Protein AF-J3AVZ6-F1 (afdb_monomer)

Solvent-accessible surface area (backbone atoms only — not comparable to full-atom values): 3556 Å² total; per-residue (Å²): 115,98,77,70,77,76,83,60,87,94,50,94,75,89,77,50,32,71,59,48,45,74,71,34,93,58,42,67,57,50,53,50,54,46,45,73,77,37,72,85,44,81,90,52,52,74,68,54,22,64,42,70,76,102

Mean predicted aligned error: 2.9 Å

Secondary structure (DSSP, 8-state):
-TT-----TTS-----HHHHHHH-TTHHHHHHHHHHH-TT-TT--HHHHHHHT-

Nearest PDB structures (foldseek):
  4p8c-assembly1_A  TM=8.221E-01  e=6.907E-01  Mycobacterium tuberculosis H37Rv
  4p8p-assembly1_A  TM=8.202E-01  e=1.330E+00  Mycobacterium tuberculosis H37Rv
  4p8n-assembly1_A  TM=8.213E-01  e=1.330E+00  Mycobacterium tuberculosis H37Rv
  4p8y-assembly1_A  TM=8.208E-01  e=1.420E+00  Mycobacterium tuberculosis H37Rv
  5oel-assembly1_A  TM=8.194E-01  e=1.728E+00  Mycobacterium tuberculosis CDC1551

Radius of gyration: 11.79 Å; Cα contacts (8 Å, |Δi|>4): 25; chains: 1; bounding box: 22×21×32 Å

Structure (mmCIF, N/CA/C/O backbone):
data_AF-J3AVZ6-F1
#
_entry.id   AF-J3AVZ6-F1
#
loop_
_atom_site.group_PDB
_atom_site.id
_atom_site.type_symbol
_atom_site.label_atom_id
_atom_site.label_alt_id
_atom_site.label_comp_id
_atom_site.label_asym_id
_atom_site.label_entity_id
_atom_site.label_seq_id
_atom_site.pdbx_PDB_ins_code
_atom_site.Cartn_x
_atom_site.Cartn_y
_atom_site.Cartn_z
_atom_site.occupancy
_atom_site.B_iso_or_equiv
_atom_site.auth_seq_id
_atom_site.auth_comp_id
_atom_site.auth_asym_id
_atom_site.auth_atom_id
_atom_site.pdbx_PDB_model_num
ATOM 1 N N . ARG A 1 1 ? 11.140 -0.740 -16.723 1.00 61.09 1 ARG A N 1
ATOM 2 C CA . ARG A 1 1 ? 10.046 -1.714 -16.992 1.00 61.09 1 ARG A CA 1
ATOM 3 C C . A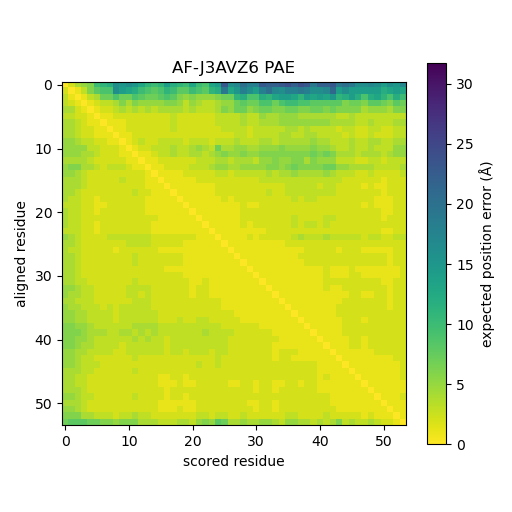RG A 1 1 ? 10.505 -2.955 -17.757 1.00 61.09 1 ARG A C 1
ATOM 5 O O . ARG A 1 1 ? 10.146 -4.034 -17.322 1.00 61.09 1 ARG A O 1
ATOM 12 N N . ARG A 1 2 ? 11.324 -2.830 -18.816 1.00 69.94 2 ARG A N 1
ATOM 13 C CA . ARG A 1 2 ? 11.791 -3.947 -19.673 1.00 69.94 2 ARG A CA 1
ATOM 14 C C . ARG A 1 2 ? 12.379 -5.172 -18.942 1.00 69.94 2 ARG A C 1
ATOM 16 O O . ARG A 1 2 ? 12.304 -6.263 -19.480 1.00 69.94 2 ARG A O 1
ATOM 23 N N . TYR A 1 3 ? 12.911 -4.997 -17.730 1.00 81.00 3 TYR A N 1
ATOM 24 C CA . TYR A 1 3 ? 13.566 -6.063 -16.954 1.00 81.00 3 TYR A CA 1
ATOM 25 C C . TYR A 1 3 ? 12.936 -6.324 -15.574 1.00 81.00 3 TYR A C 1
ATOM 27 O O . TYR A 1 3 ? 13.574 -6.920 -14.717 1.00 81.00 3 TYR A O 1
ATOM 35 N N . GLY A 1 4 ? 11.725 -5.819 -15.299 1.00 82.56 4 GLY A N 1
ATOM 36 C CA . GLY A 1 4 ? 11.043 -6.086 -14.018 1.00 82.56 4 GLY A CA 1
ATOM 37 C C . GLY A 1 4 ? 11.728 -5.520 -12.761 1.00 82.56 4 GLY A C 1
ATOM 38 O O . GLY A 1 4 ? 11.446 -5.969 -11.654 1.00 82.56 4 GLY A O 1
ATOM 39 N N . GLY A 1 5 ? 12.628 -4.542 -12.913 1.00 89.69 5 GLY A N 1
ATOM 40 C CA . GLY A 1 5 ? 13.333 -3.923 -11.789 1.00 89.69 5 GLY A CA 1
ATOM 41 C C . GLY A 1 5 ? 12.387 -3.289 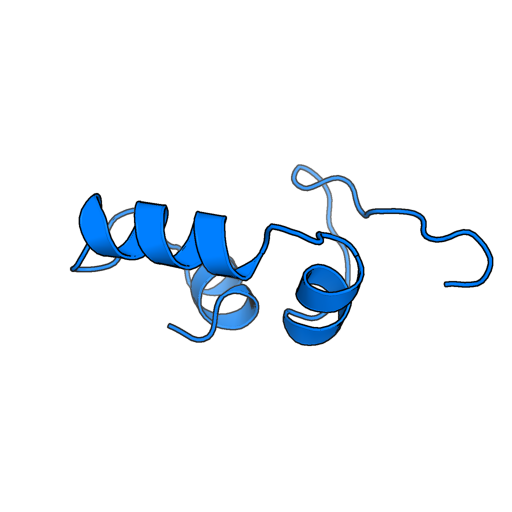-10.764 1.00 89.69 5 GLY A C 1
ATOM 42 O O . GLY A 1 5 ? 11.386 -2.667 -11.128 1.00 89.69 5 GLY A O 1
ATOM 43 N N . ARG A 1 6 ? 12.733 -3.436 -9.482 1.00 93.81 6 ARG A N 1
ATOM 44 C CA . ARG A 1 6 ? 11.979 -2.907 -8.341 1.00 93.81 6 ARG A CA 1
ATOM 45 C C . ARG A 1 6 ? 12.701 -1.695 -7.758 1.00 93.81 6 ARG A C 1
ATOM 47 O O . ARG A 1 6 ? 13.921 -1.763 -7.592 1.00 93.81 6 ARG A O 1
ATOM 54 N N . PRO A 1 7 ? 11.991 -0.597 -7.450 1.00 93.62 7 PRO A N 1
ATOM 55 C CA . PRO A 1 7 ?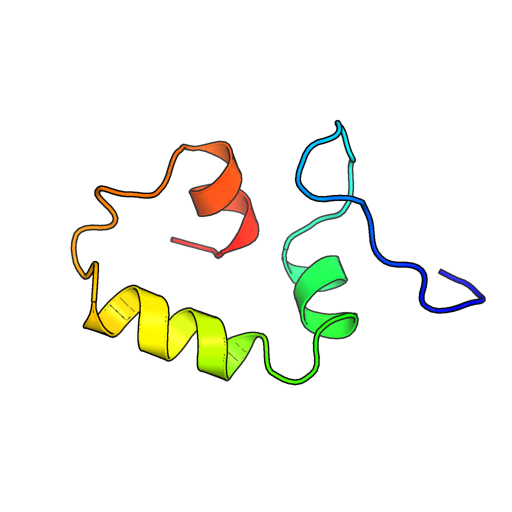 12.620 0.529 -6.783 1.00 93.62 7 PRO A CA 1
ATOM 56 C C . PRO A 1 7 ? 13.044 0.129 -5.367 1.00 93.62 7 PRO A C 1
ATOM 58 O O . PRO A 1 7 ? 12.428 -0.726 -4.728 1.00 93.62 7 PRO A O 1
ATOM 61 N N . HIS A 1 8 ? 14.099 0.767 -4.873 1.00 94.25 8 HIS A N 1
ATOM 62 C CA . HIS A 1 8 ? 14.520 0.609 -3.490 1.00 94.25 8 HIS A CA 1
ATOM 63 C C . HIS A 1 8 ? 13.609 1.444 -2.583 1.00 94.25 8 HIS A C 1
ATOM 65 O O . HIS A 1 8 ? 13.584 2.665 -2.709 1.00 94.25 8 HIS A O 1
ATOM 71 N N . TRP A 1 9 ? 12.917 0.808 -1.638 1.00 94.00 9 TRP A N 1
ATOM 72 C CA . TRP A 1 9 ? 11.947 1.470 -0.753 1.00 94.00 9 TRP A CA 1
ATOM 73 C C . TRP A 1 9 ? 12.528 2.621 0.079 1.00 94.00 9 TRP A C 1
ATOM 75 O O . TRP A 1 9 ? 11.851 3.610 0.322 1.00 94.00 9 TRP A O 1
ATOM 85 N N . GLY A 1 10 ? 13.795 2.518 0.488 1.00 93.94 10 GLY A N 1
ATOM 86 C CA . GLY A 1 10 ? 14.495 3.567 1.243 1.00 93.94 10 GLY A CA 1
ATOM 87 C C . GLY A 1 10 ? 15.061 4.724 0.404 1.00 93.94 10 GLY A C 1
ATOM 88 O O . GLY A 1 10 ? 15.890 5.471 0.910 1.00 93.94 10 GLY A O 1
ATOM 89 N N . LYS A 1 11 ? 14.707 4.845 -0.883 1.00 93.25 11 LYS A N 1
ATOM 90 C CA . LYS A 1 11 ? 15.138 5.947 -1.764 1.00 93.25 11 LYS A CA 1
ATOM 91 C C . LYS A 1 11 ? 13.940 6.543 -2.496 1.00 93.25 11 LYS A C 1
ATOM 93 O O . LYS A 1 11 ? 12.928 5.875 -2.685 1.00 93.25 11 LYS A O 1
ATOM 98 N N . LEU A 1 12 ? 14.085 7.789 -2.948 1.00 90.50 12 LEU A N 1
ATOM 99 C CA . LEU A 1 12 ? 13.068 8.441 -3.769 1.00 90.50 12 LEU A CA 1
ATOM 100 C C . LEU A 1 12 ? 12.838 7.658 -5.066 1.00 90.50 12 LEU A C 1
ATOM 102 O O . LEU A 1 12 ? 13.783 7.301 -5.773 1.00 90.50 12 LEU A O 1
ATOM 106 N N . HIS A 1 13 ? 11.568 7.422 -5.381 1.00 93.06 13 HIS A N 1
ATOM 107 C CA . HIS A 1 13 ? 11.136 6.834 -6.639 1.00 93.06 13 HIS A CA 1
ATOM 108 C C . HIS A 1 13 ? 9.752 7.355 -7.031 1.00 93.06 13 HIS A C 1
ATOM 110 O O . HIS A 1 13 ? 8.944 7.706 -6.179 1.00 93.06 13 HIS A O 1
ATOM 116 N N . SER A 1 14 ? 9.456 7.355 -8.330 1.00 90.12 14 SER A N 1
ATOM 117 C CA . SER A 1 14 ? 8.183 7.828 -8.899 1.00 90.12 14 SER A CA 1
ATOM 118 C C . SER A 1 14 ? 7.232 6.695 -9.310 1.00 90.12 14 SER A C 1
ATOM 120 O O . SER A 1 14 ? 6.279 6.913 -10.054 1.00 90.12 14 SER A O 1
ATOM 122 N N . VAL A 1 15 ? 7.504 5.467 -8.861 1.00 93.31 15 VAL A N 1
ATOM 123 C CA . VAL A 1 15 ? 6.694 4.283 -9.187 1.00 93.31 15 VAL A CA 1
ATOM 124 C C . VAL A 1 15 ? 5.364 4.310 -8.424 1.00 93.31 15 VAL A C 1
ATOM 126 O O . VAL A 1 15 ? 5.372 4.443 -7.202 1.00 93.31 15 VAL A O 1
ATOM 129 N N . SER A 1 16 ? 4.242 4.163 -9.135 1.00 94.00 16 SER A N 1
ATOM 130 C CA . SER A 1 16 ? 2.888 4.182 -8.563 1.00 94.00 16 SER A CA 1
ATOM 131 C C . SER A 1 16 ? 2.502 2.873 -7.863 1.00 94.00 16 SER A C 1
ATOM 133 O O . SER A 1 16 ? 3.120 1.828 -8.085 1.00 94.00 16 SER A O 1
ATOM 135 N N . GLY A 1 17 ? 1.430 2.912 -7.063 1.00 95.69 17 GLY A N 1
ATOM 136 C CA . GLY A 1 17 ? 0.853 1.732 -6.409 1.00 95.69 17 GLY A CA 1
ATOM 137 C C . GLY A 1 17 ? 0.532 0.598 -7.387 1.00 95.69 17 GLY A C 1
ATOM 138 O O . GLY A 1 17 ? 0.999 -0.521 -7.195 1.00 95.69 17 GLY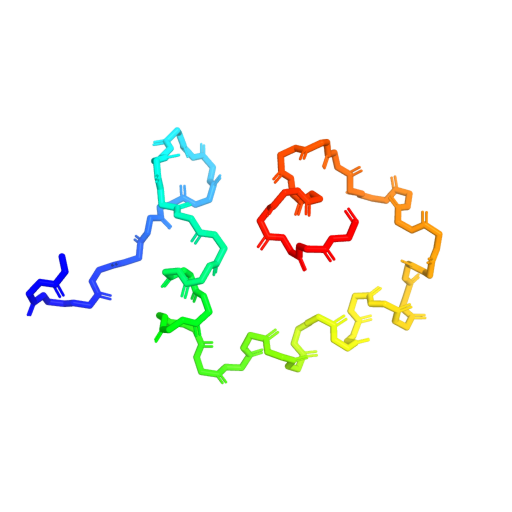 A O 1
ATOM 139 N N . ASP A 1 18 ? -0.149 0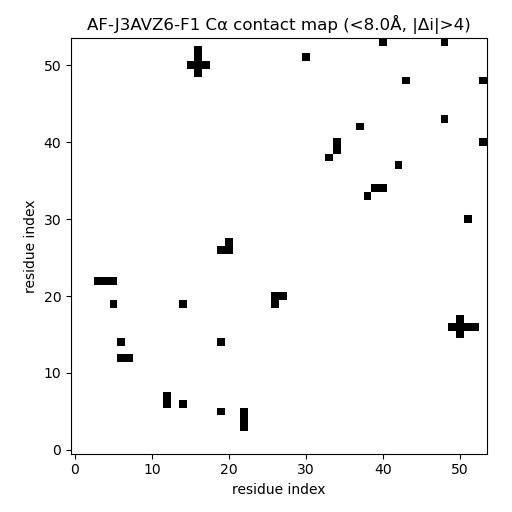.892 -8.498 1.00 95.31 18 ASP A N 1
ATOM 140 C CA . ASP A 1 18 ? -0.488 -0.109 -9.527 1.00 95.31 18 ASP A CA 1
ATOM 141 C C . ASP A 1 18 ? 0.751 -0.731 -10.179 1.00 95.31 18 ASP A C 1
ATOM 143 O O . ASP A 1 18 ? 0.803 -1.929 -10.470 1.00 95.31 18 ASP A O 1
ATOM 147 N N . GLN A 1 19 ? 1.787 0.083 -10.395 1.00 94.75 19 GLN A N 1
ATOM 148 C CA . GLN A 1 19 ? 3.057 -0.396 -10.927 1.00 94.75 19 GLN A CA 1
ATOM 149 C C . GLN A 1 19 ? 3.760 -1.323 -9.933 1.00 94.75 19 GLN A C 1
ATOM 151 O O . GLN A 1 19 ? 4.303 -2.347 -10.345 1.00 94.75 19 GLN A O 1
ATOM 156 N N . LEU A 1 20 ? 3.744 -0.998 -8.639 1.00 95.56 20 LEU A N 1
ATOM 157 C CA . LEU A 1 20 ? 4.285 -1.867 -7.594 1.00 95.56 20 LEU A CA 1
ATOM 158 C C . LEU A 1 20 ? 3.461 -3.152 -7.470 1.00 95.56 20 LEU A C 1
ATOM 160 O O . LEU A 1 20 ? 4.043 -4.233 -7.410 1.00 95.56 20 LEU A O 1
ATOM 164 N N . ALA A 1 21 ? 2.133 -3.069 -7.533 1.00 95.88 21 ALA A N 1
ATOM 165 C CA . ALA A 1 21 ? 1.249 -4.229 -7.495 1.00 95.88 21 ALA A CA 1
ATOM 166 C C . ALA A 1 21 ? 1.566 -5.236 -8.613 1.00 95.88 21 ALA A C 1
ATOM 168 O O . ALA A 1 21 ? 1.606 -6.439 -8.364 1.00 95.88 21 ALA A O 1
ATOM 169 N N . ALA A 1 22 ? 1.883 -4.754 -9.818 1.00 94.69 22 ALA A N 1
ATOM 170 C CA . ALA A 1 22 ? 2.323 -5.603 -10.926 1.00 94.69 22 ALA A CA 1
ATOM 171 C C . ALA A 1 22 ? 3.726 -6.219 -10.716 1.00 94.69 22 ALA A C 1
ATOM 173 O O . ALA A 1 22 ? 4.011 -7.296 -11.235 1.00 94.69 22 ALA A O 1
ATOM 174 N N . LEU A 1 23 ? 4.614 -5.556 -9.964 1.00 94.44 23 LEU A N 1
ATOM 175 C CA . LEU A 1 23 ? 5.985 -6.021 -9.695 1.00 94.44 23 LEU A CA 1
ATOM 176 C C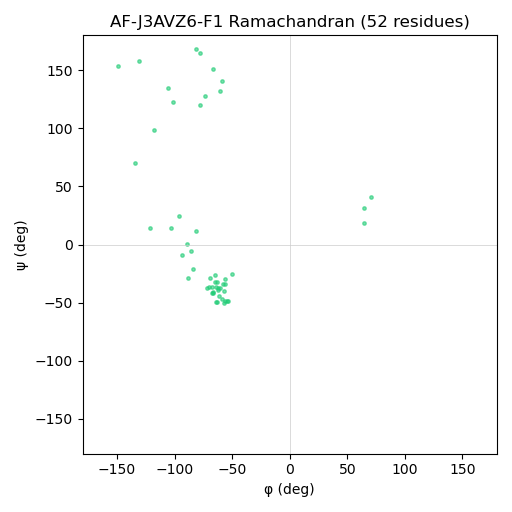 . LEU A 1 23 ? 6.083 -7.012 -8.524 1.00 94.44 23 LEU A C 1
ATOM 178 O O . LEU A 1 23 ? 7.077 -7.745 -8.425 1.00 94.44 23 LEU A O 1
ATOM 182 N N . TYR A 1 24 ? 5.096 -7.026 -7.627 1.00 95.19 24 TYR A N 1
ATOM 183 C CA . TYR A 1 24 ? 5.069 -7.849 -6.419 1.00 95.19 24 TYR A CA 1
ATOM 184 C C . TYR A 1 24 ? 3.877 -8.822 -6.452 1.00 95.19 24 TYR A C 1
ATOM 186 O O . TYR A 1 24 ? 2.779 -8.453 -6.049 1.00 95.19 24 TYR A O 1
ATOM 194 N N . PRO A 1 25 ? 4.073 -10.099 -6.839 1.00 95.19 25 PRO A N 1
ATOM 195 C CA . PRO A 1 25 ? 2.973 -11.060 -6.998 1.00 95.19 25 PRO A CA 1
ATOM 196 C C . PRO A 1 25 ? 2.095 -11.252 -5.752 1.00 95.19 25 PRO A C 1
ATOM 198 O O . PRO A 1 25 ? 0.901 -11.504 -5.867 1.00 95.19 25 PRO A O 1
ATOM 201 N N . ARG A 1 26 ? 2.673 -11.087 -4.554 1.00 97.69 26 ARG A N 1
ATOM 202 C CA . ARG A 1 26 ? 1.960 -11.168 -3.265 1.00 97.69 26 ARG A CA 1
ATOM 203 C C . ARG A 1 26 ? 1.531 -9.808 -2.706 1.00 97.69 26 ARG A C 1
ATOM 205 O O . ARG A 1 26 ? 1.359 -9.662 -1.500 1.00 97.69 26 ARG A O 1
ATOM 212 N N . TRP A 1 27 ? 1.366 -8.800 -3.562 1.00 97.44 27 TRP A N 1
ATOM 213 C CA . TRP A 1 27 ? 0.940 -7.455 -3.164 1.00 97.44 27 TRP A CA 1
ATOM 214 C C . TRP A 1 27 ? -0.363 -7.472 -2.360 1.00 97.44 27 TRP A C 1
ATOM 216 O O . TRP A 1 27 ? -0.436 -6.910 -1.270 1.00 97.44 27 TRP A O 1
ATOM 226 N N . LYS A 1 28 ? -1.377 -8.190 -2.858 1.00 97.38 28 LYS A N 1
ATOM 227 C CA . LYS A 1 28 ? -2.677 -8.311 -2.185 1.00 97.38 28 LYS A CA 1
ATOM 228 C C . LYS A 1 28 ? -2.573 -9.023 -0.836 1.00 97.38 28 LYS A C 1
ATOM 230 O O . LYS A 1 28 ? -3.266 -8.633 0.097 1.00 97.38 28 LYS A O 1
ATOM 235 N N . ASP A 1 29 ? -1.708 -10.027 -0.714 1.00 98.50 29 ASP A N 1
ATOM 236 C CA . ASP A 1 29 ? -1.511 -10.740 0.554 1.00 98.50 29 ASP A CA 1
ATOM 237 C C . ASP A 1 29 ? -0.865 -9.830 1.599 1.00 98.50 29 ASP A C 1
ATOM 239 O O . ASP A 1 29 ? -1.312 -9.789 2.744 1.00 98.50 29 ASP A O 1
ATOM 243 N N . PHE A 1 30 ? 0.125 -9.030 1.192 1.00 97.88 30 PHE A N 1
ATOM 244 C CA . PHE A 1 30 ? 0.709 -8.007 2.055 1.00 97.88 30 PHE A CA 1
ATOM 245 C C . PHE A 1 30 ? -0.345 -6.994 2.523 1.00 97.88 30 PHE A C 1
ATOM 247 O O . PHE A 1 30 ? -0.431 -6.720 3.718 1.00 97.88 30 PHE A O 1
ATOM 254 N N . LEU A 1 31 ? -1.187 -6.483 1.615 1.00 97.69 31 LEU A N 1
ATOM 255 C CA . LEU A 1 31 ? -2.251 -5.543 1.981 1.00 97.69 31 LEU A CA 1
ATOM 256 C C . LEU A 1 31 ? -3.250 -6.145 2.977 1.00 97.69 31 LEU A C 1
ATOM 258 O O . LEU A 1 31 ? -3.680 -5.438 3.888 1.00 97.69 31 LEU A O 1
ATOM 262 N N . LYS A 1 32 ? -3.584 -7.436 2.843 1.00 98.25 32 LYS A N 1
ATOM 263 C CA . LYS A 1 32 ? -4.444 -8.153 3.800 1.00 98.25 32 LYS A CA 1
ATOM 264 C C . LYS A 1 32 ? -3.804 -8.234 5.184 1.00 98.25 32 LYS A C 1
ATOM 266 O O . LYS A 1 32 ? -4.449 -7.880 6.163 1.00 98.25 32 LYS A O 1
ATOM 271 N N . VAL A 1 33 ? -2.541 -8.660 5.267 1.00 98.44 33 VAL A N 1
ATOM 272 C CA . VAL A 1 33 ? -1.813 -8.744 6.547 1.00 98.44 33 VAL A CA 1
ATOM 273 C C . VAL A 1 33 ? -1.698 -7.364 7.192 1.00 98.44 33 VAL A C 1
ATOM 275 O O . VAL A 1 33 ? -1.975 -7.217 8.379 1.00 98.44 33 VAL A O 1
ATOM 278 N N . ARG A 1 34 ? -1.361 -6.336 6.404 1.00 97.75 34 ARG A N 1
ATOM 279 C CA . ARG A 1 34 ? -1.305 -4.944 6.863 1.00 97.75 34 ARG A CA 1
ATOM 280 C C . ARG A 1 34 ? -2.642 -4.495 7.451 1.00 97.75 34 ARG A C 1
ATOM 282 O O . ARG A 1 34 ? -2.653 -3.967 8.551 1.00 97.75 34 ARG A O 1
ATOM 289 N N . ALA A 1 35 ? -3.748 -4.701 6.737 1.00 97.88 35 ALA A N 1
ATOM 290 C CA . ALA A 1 35 ? -5.073 -4.297 7.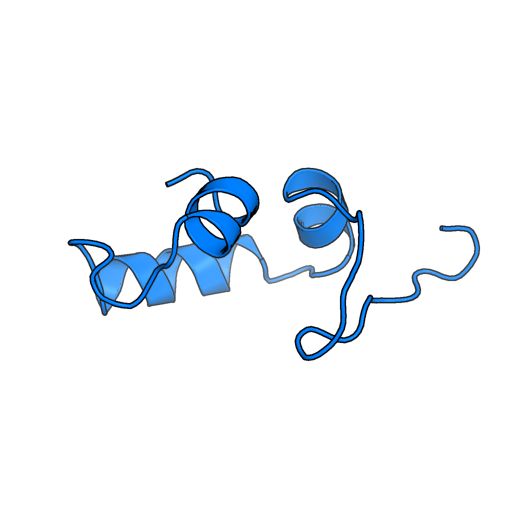205 1.00 97.88 35 ALA A CA 1
ATOM 291 C C . ALA A 1 35 ? -5.518 -5.061 8.464 1.00 97.88 35 ALA A C 1
ATOM 293 O O . ALA A 1 35 ? -6.213 -4.496 9.297 1.00 97.88 35 ALA A O 1
ATOM 294 N N . ALA A 1 36 ? -5.103 -6.322 8.621 1.00 98.38 36 ALA A N 1
ATOM 295 C CA . ALA A 1 36 ? -5.405 -7.113 9.811 1.00 98.38 36 ALA A CA 1
ATOM 296 C C . ALA A 1 36 ? -4.619 -6.655 11.054 1.00 98.38 36 ALA A C 1
ATOM 298 O O . ALA A 1 36 ? -5.158 -6.677 12.155 1.00 98.38 36 ALA A O 1
ATOM 299 N N . LEU A 1 37 ? -3.353 -6.254 10.885 1.00 98.38 37 LEU A N 1
ATOM 300 C CA . LEU A 1 37 ? -2.480 -5.833 11.991 1.00 98.38 37 LEU A CA 1
ATOM 301 C C . LEU A 1 37 ? -2.589 -4.340 12.326 1.00 98.38 37 LEU A C 1
ATOM 303 O O . LEU A 1 37 ? -2.361 -3.952 13.467 1.00 98.38 37 LEU A O 1
ATOM 307 N N . ASP A 1 38 ? -2.913 -3.507 11.340 1.00 98.25 38 ASP A N 1
ATOM 308 C CA . ASP A 1 38 ? -3.049 -2.057 11.472 1.00 98.25 38 ASP A CA 1
ATOM 309 C C . ASP A 1 38 ? -4.338 -1.578 10.773 1.00 98.25 38 ASP A C 1
ATOM 311 O O . ASP A 1 38 ? -4.281 -0.957 9.700 1.00 98.25 38 ASP A O 1
ATOM 315 N N . PRO A 1 39 ? -5.516 -1.904 11.342 1.00 96.75 39 PRO A N 1
ATOM 316 C CA . PRO A 1 39 ? -6.812 -1.584 10.740 1.00 96.75 39 PRO A CA 1
ATOM 317 C C . PRO A 1 39 ? -7.048 -0.074 10.622 1.00 96.75 39 PRO A C 1
ATOM 319 O O . PRO A 1 39 ? -7.645 0.380 9.650 1.00 96.75 39 PRO A O 1
ATOM 322 N N . ASP A 1 40 ? -6.505 0.703 11.560 1.00 96.44 40 ASP A N 1
ATOM 323 C CA . ASP A 1 40 ? -6.614 2.164 11.587 1.00 96.44 40 ASP A CA 1
ATOM 324 C C . ASP A 1 40 ? -5.536 2.861 10.731 1.00 96.44 40 ASP A C 1
ATOM 326 O O . ASP A 1 40 ? -5.533 4.087 10.599 1.00 96.44 40 ASP A O 1
ATOM 330 N N . GLY A 1 41 ? -4.581 2.112 10.164 1.00 96.50 41 GLY A N 1
ATOM 331 C CA . GLY A 1 41 ? -3.509 2.665 9.335 1.00 96.50 41 GLY A CA 1
ATOM 332 C C . GLY A 1 41 ? -2.550 3.593 10.090 1.00 96.50 41 GLY A C 1
ATOM 333 O O . GLY A 1 41 ? -2.030 4.542 9.496 1.00 96.50 41 GLY A O 1
ATOM 334 N N . ARG A 1 42 ? -2.321 3.355 11.386 1.00 97.31 42 ARG A N 1
ATOM 335 C CA . ARG A 1 42 ? -1.464 4.180 12.257 1.00 97.31 42 ARG A CA 1
ATOM 336 C C . ARG A 1 42 ? -0.000 4.153 11.834 1.00 97.31 42 ARG A C 1
ATOM 338 O O . ARG A 1 42 ? 0.716 5.119 12.074 1.00 97.31 42 ARG A O 1
ATOM 345 N N . MET A 1 43 ? 0.438 3.081 11.177 1.00 97.25 43 MET A N 1
ATOM 346 C CA . MET A 1 43 ? 1.811 2.919 10.695 1.00 97.25 43 MET A CA 1
ATOM 347 C C . MET A 1 43 ? 2.013 3.476 9.277 1.00 97.25 43 MET A C 1
ATOM 349 O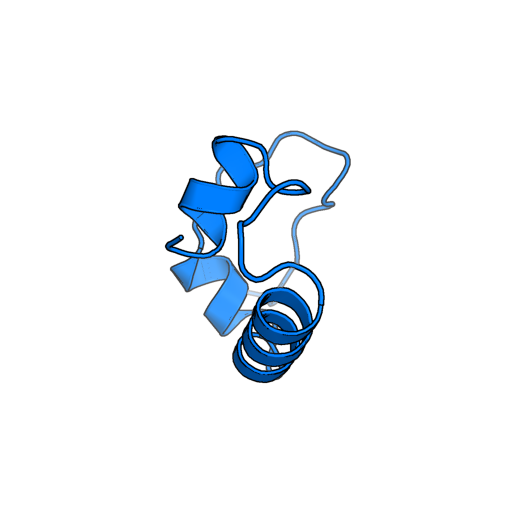 O . MET A 1 43 ? 3.116 3.396 8.735 1.00 97.25 43 MET A O 1
ATOM 353 N N . LEU A 1 44 ? 0.967 4.031 8.650 1.00 97.19 44 LEU A N 1
ATOM 354 C CA . LEU A 1 44 ? 1.028 4.549 7.285 1.00 97.19 44 LEU A CA 1
ATOM 355 C C . LEU A 1 44 ? 1.146 6.072 7.250 1.00 97.19 44 LEU A C 1
ATOM 357 O O . LEU A 1 44 ? 0.260 6.803 7.692 1.00 97.19 44 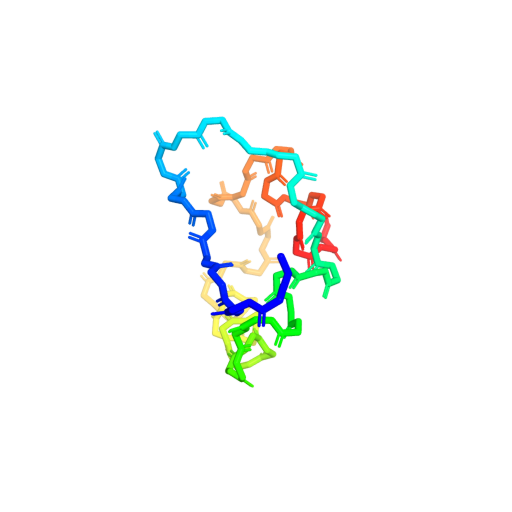LEU A O 1
ATOM 361 N N . ASN A 1 45 ? 2.205 6.553 6.605 1.00 96.06 45 ASN A N 1
ATOM 362 C CA . ASN A 1 45 ? 2.318 7.956 6.214 1.00 96.06 45 ASN A CA 1
ATOM 363 C C . ASN A 1 45 ? 1.537 8.233 4.902 1.00 96.06 45 ASN A C 1
ATOM 365 O O . ASN A 1 45 ? 1.140 7.287 4.214 1.00 96.06 45 ASN A O 1
ATOM 369 N N . PRO A 1 46 ? 1.330 9.507 4.510 1.00 95.81 46 PRO A N 1
ATOM 370 C CA . PRO A 1 46 ? 0.577 9.852 3.297 1.00 95.81 46 PRO A CA 1
ATOM 371 C C . PRO A 1 46 ? 1.118 9.212 2.013 1.00 95.81 46 PRO A C 1
ATOM 373 O O . PRO A 1 46 ? 0.352 8.837 1.130 1.00 95.81 46 PRO A O 1
ATOM 376 N N . TYR A 1 47 ? 2.437 9.037 1.927 1.00 94.62 47 TYR A N 1
ATOM 377 C CA . TYR A 1 47 ? 3.075 8.376 0.794 1.00 94.62 47 TYR A CA 1
ATOM 378 C C . TYR A 1 47 ? 2.652 6.905 0.677 1.00 94.62 47 TYR A C 1
ATOM 380 O O . TYR A 1 47 ? 2.208 6.464 -0.382 1.00 94.62 47 TYR A O 1
ATOM 388 N N . LEU A 1 48 ? 2.728 6.152 1.776 1.00 96.06 48 LEU A N 1
ATOM 389 C CA . LEU A 1 48 ? 2.322 4.749 1.810 1.00 96.06 48 LEU A CA 1
ATOM 390 C C . LEU A 1 48 ? 0.813 4.585 1.622 1.00 96.06 48 LEU A C 1
ATOM 392 O O . LEU A 1 48 ? 0.398 3.656 0.936 1.00 96.06 48 LEU A O 1
ATOM 396 N N . LYS A 1 49 ? 0.000 5.499 2.163 1.00 96.25 49 LYS A N 1
ATOM 397 C CA . LYS A 1 49 ? -1.449 5.548 1.915 1.00 96.25 49 LYS A CA 1
ATOM 398 C C . LYS A 1 49 ? -1.759 5.653 0.421 1.00 96.25 49 LYS A C 1
ATOM 400 O O . LYS A 1 49 ? -2.487 4.821 -0.114 1.00 96.25 49 LYS A O 1
ATOM 405 N N . GLY A 1 50 ? -1.092 6.572 -0.281 1.00 95.38 50 GLY A N 1
ATOM 406 C CA . GLY A 1 50 ? -1.216 6.709 -1.734 1.00 95.38 50 GLY A CA 1
ATOM 407 C C . GLY A 1 50 ? -0.750 5.473 -2.513 1.00 95.38 50 GLY A C 1
ATOM 408 O O . GLY A 1 50 ? -1.391 5.080 -3.483 1.00 95.38 50 GLY A O 1
ATOM 409 N N . LEU A 1 51 ? 0.338 4.822 -2.087 1.00 96.31 51 LEU A N 1
ATOM 410 C CA . LEU A 1 51 ? 0.811 3.597 -2.742 1.00 96.31 51 LEU A CA 1
ATOM 411 C C . LEU A 1 51 ? -0.103 2.392 -2.501 1.00 96.31 51 LEU A C 1
ATOM 413 O O . LEU A 1 51 ? -0.246 1.559 -3.393 1.00 96.31 51 LEU A O 1
ATOM 417 N N . PHE A 1 52 ? -0.683 2.270 -1.309 1.00 96.38 52 PHE A N 1
ATOM 418 C CA . PHE A 1 52 ? -1.494 1.120 -0.906 1.00 96.38 52 PHE A CA 1
ATOM 419 C C . PHE A 1 52 ? -2.996 1.301 -1.158 1.00 96.38 52 PHE A C 1
ATOM 421 O O . PHE A 1 52 ? -3.729 0.321 -1.039 1.00 96.38 52 PHE A O 1
ATOM 428 N N . GLY A 1 53 ? -3.442 2.506 -1.528 1.00 93.62 53 GLY A N 1
ATOM 429 C CA . GLY A 1 53 ? -4.848 2.819 -1.799 1.00 93.62 53 GLY A CA 1
ATOM 430 C C . GLY A 1 53 ? -5.712 2.838 -0.537 1.00 93.62 53 GLY A C 1
ATOM 431 O O . GLY A 1 53 ? -6.810 2.284 -0.553 1.00 93.62 53 GLY A O 1
ATOM 432 N N . VAL A 1 54 ? -5.186 3.408 0.554 1.00 90.06 54 VAL A N 1
ATOM 433 C CA . VAL A 1 54 ? -5.816 3.468 1.890 1.00 90.06 54 VAL A CA 1
ATOM 434 C C . VAL A 1 54 ? -6.050 4.912 2.305 1.00 90.06 54 VAL A C 1
ATOM 436 O O . VAL A 1 54 ? -5.141 5.734 2.054 1.00 90.06 54 VAL A O 1
#

Sequence (54 aa):
RRYGGRPHWGKLHSVSGDQLAALYPRWKDFLKVRAALDPDGRMLNPYLKGLFGV

pLDDT: mean 93.9, std 6.57, range [61.09, 98.5]

Foldseek 3Di:
DVVLDDDDPPDDDDQALVNVCVSDVCLVVVLVVCCVVCVVCPVDDPVNCRNNVD